Protein AF-A0A7V9U23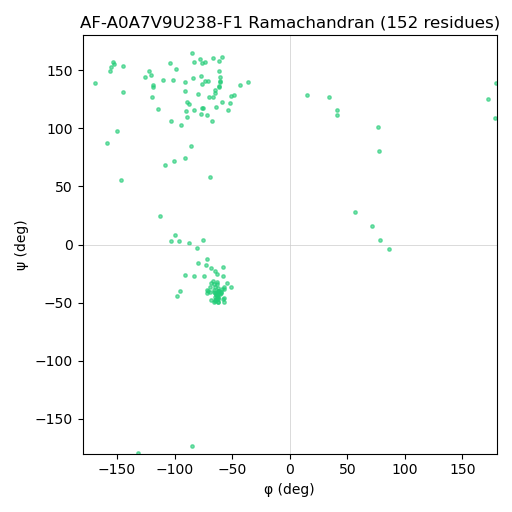8-F1 (afdb_monomer)

Mean predicted aligned error: 14.36 Å

Nearest PDB structures (foldseek):
  7nur-assembly1_A  TM=2.346E-01  e=7.680E+00  Toxoplasma gondii GT1

Sequence (154 aa):
MSAFVNPTLTEPVEVACPCPPHANGNPRHEQDTILIRSRLHYGDLQAISRAGSMFGVWDSESATLKLMELGIVSWTFTDDDGQPVEVQPAMIRLLDPSVAEPIQVALDERFQEAMKRKQLPNGSGGRSAQSSPATIPENRASRRSKKPSTPKSS

Secondary structure (DSSP, 8-state):
------TT-EEEEEEE--SPPPTTS--S-SEEEEEEES---HHHHHHHHHHHEETTEE-HHHHHHHHHHHHEEEE--B-TTSPBPP--HHHHTT--HHHHHHHHHHHHHHHHHHHHHHH--S-S------------------------------

Solvent-accessible surface area (backbone atoms only — not comparable to full-atom values): 9973 Å² total; per-residue (Å²): 130,82,87,74,75,70,84,82,44,65,41,81,43,79,31,70,52,86,68,73,53,43,99,86,69,46,72,76,59,86,60,32,47,31,33,29,45,65,61,65,50,73,68,53,54,50,52,23,54,51,48,14,43,56,94,84,42,81,37,66,65,47,21,50,53,42,42,51,65,73,35,48,78,48,71,56,44,59,49,97,85,68,44,78,50,85,82,49,80,77,50,65,79,67,50,55,64,82,49,43,48,61,54,48,54,60,48,49,53,32,49,52,52,42,53,54,59,71,65,59,66,78,74,94,83,69,93,78,83,78,72,82,78,88,79,88,83,88,83,80,83,86,85,80,85,81,86,88,82,87,84,83,89,131

Foldseek 3Di:
DDPDDDQPDWDKQWAAQPDDDDPVRHRPDGTWIWIWGLADDPVLLVQLVVLLQDPNHGDPVSSLLSLLVRGTDDTQDADPVRHGDDDDSVCLVVDDCRGNVSSSVSSVVNSVVNVVVVVDDPPPPDDDPPPDDDDDDDDDDDDDDDDDDDDDDD

Radius of gyration: 29.65 Å; Cα contacts (8 Å, |Δi|>4): 144; chains: 1; bounding box: 71×34×98 Å

Structure (mmCIF, N/CA/C/O backbone):
data_AF-A0A7V9U238-F1
#
_entry.id   AF-A0A7V9U238-F1
#
loop_
_atom_site.group_PDB
_atom_site.id
_atom_site.type_symbol
_atom_site.label_atom_id
_atom_site.label_alt_id
_atom_site.label_comp_id
_atom_site.label_asym_id
_atom_site.label_entity_id
_atom_site.label_seq_id
_atom_site.pdbx_PDB_ins_code
_atom_site.Cartn_x
_atom_site.Cartn_y
_atom_site.Cartn_z
_atom_site.occupancy
_atom_site.B_iso_or_equiv
_atom_site.auth_seq_id
_atom_site.auth_comp_id
_atom_site.auth_asym_id
_atom_site.auth_atom_id
_atom_site.pdbx_PDB_model_num
ATOM 1 N N . MET A 1 1 ? 28.127 -10.695 -0.066 1.00 42.47 1 MET A N 1
ATOM 2 C CA . MET A 1 1 ? 26.839 -10.316 0.553 1.00 42.47 1 MET A CA 1
ATOM 3 C C . MET A 1 1 ? 25.743 -10.692 -0.422 1.00 42.47 1 MET A C 1
ATOM 5 O O . MET A 1 1 ? 25.810 -10.278 -1.570 1.00 42.47 1 MET A O 1
ATOM 9 N N . SER A 1 2 ? 24.827 -11.562 -0.008 1.00 41.78 2 SER A N 1
ATOM 10 C CA . SER A 1 2 ? 23.705 -12.010 -0.835 1.00 41.78 2 SER A CA 1
ATOM 11 C C . SER A 1 2 ? 22.851 -10.804 -1.249 1.00 41.78 2 SER A C 1
ATOM 13 O O . SER A 1 2 ? 22.375 -10.069 -0.389 1.00 41.78 2 SER A O 1
ATOM 15 N N . ALA A 1 3 ? 22.680 -10.592 -2.557 1.00 54.91 3 ALA A N 1
ATOM 16 C CA . ALA A 1 3 ? 21.810 -9.554 -3.117 1.00 54.91 3 ALA A CA 1
ATOM 17 C C . ALA A 1 3 ? 20.314 -9.920 -3.023 1.00 54.91 3 ALA A C 1
ATOM 19 O O . ALA A 1 3 ? 19.463 -9.187 -3.528 1.00 54.91 3 ALA A O 1
ATOM 20 N N . PHE A 1 4 ? 19.987 -11.057 -2.401 1.00 54.44 4 PHE A N 1
ATOM 21 C CA . PHE A 1 4 ? 18.617 -11.520 -2.248 1.00 54.44 4 PHE A CA 1
ATOM 22 C C . PHE A 1 4 ? 17.931 -10.728 -1.129 1.00 54.44 4 PHE A C 1
ATOM 24 O O . PHE A 1 4 ? 18.296 -10.803 0.044 1.00 54.44 4 PHE A O 1
ATOM 31 N N . VAL A 1 5 ? 16.956 -9.915 -1.530 1.00 59.59 5 VAL A N 1
ATOM 32 C CA . VAL A 1 5 ? 16.017 -9.230 -0.640 1.00 59.59 5 VAL A CA 1
ATOM 33 C C . VAL A 1 5 ? 15.172 -10.289 0.060 1.00 59.59 5 VAL A C 1
ATOM 35 O O . VAL A 1 5 ? 14.684 -11.196 -0.604 1.00 59.59 5 VAL A O 1
ATOM 38 N N . ASN A 1 6 ? 15.009 -10.187 1.383 1.00 66.44 6 ASN A N 1
ATOM 39 C CA . ASN A 1 6 ? 14.041 -11.021 2.083 1.00 66.44 6 ASN A CA 1
ATOM 40 C C . ASN A 1 6 ? 12.625 -10.518 1.733 1.00 66.44 6 ASN A C 1
ATOM 42 O O . ASN A 1 6 ? 12.284 -9.406 2.147 1.00 66.44 6 ASN A O 1
ATOM 46 N N . PRO A 1 7 ? 11.816 -11.292 0.984 1.00 61.97 7 PRO A N 1
ATOM 47 C CA . PRO A 1 7 ? 10.494 -10.860 0.540 1.00 61.97 7 PRO A CA 1
ATOM 48 C C . PRO A 1 7 ? 9.470 -10.807 1.680 1.00 61.97 7 PRO A C 1
ATOM 50 O O . PRO A 1 7 ? 8.388 -10.263 1.487 1.00 61.97 7 PRO A O 1
ATOM 53 N N . THR A 1 8 ? 9.788 -11.377 2.847 1.00 72.38 8 THR A N 1
ATOM 54 C CA . THR A 1 8 ? 8.886 -11.431 4.003 1.00 72.38 8 THR A CA 1
ATOM 55 C C . THR A 1 8 ? 9.134 -10.307 5.003 1.00 72.38 8 THR A C 1
ATOM 57 O O . THR A 1 8 ? 8.525 -10.311 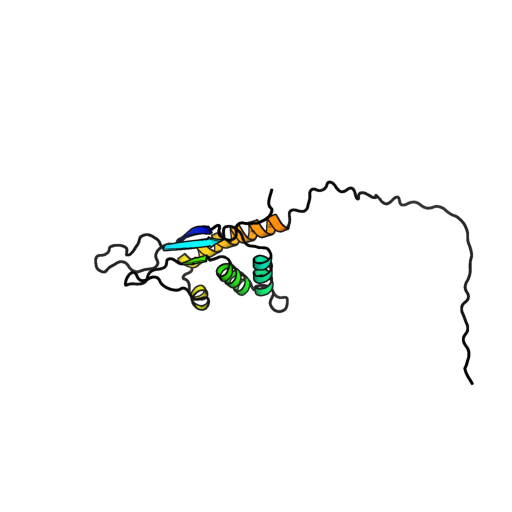6.068 1.00 72.38 8 THR A O 1
ATOM 60 N N . LEU A 1 9 ? 10.066 -9.386 4.725 1.00 83.12 9 LEU A N 1
ATOM 61 C CA . LEU A 1 9 ? 10.320 -8.268 5.626 1.00 83.12 9 LEU A CA 1
ATOM 62 C C . LEU A 1 9 ? 9.197 -7.236 5.482 1.00 83.12 9 LEU A C 1
ATOM 64 O O . LEU A 1 9 ? 9.007 -6.667 4.402 1.00 83.12 9 LEU A O 1
ATOM 68 N N . THR A 1 10 ? 8.473 -7.020 6.575 1.00 89.62 10 THR A N 1
ATOM 69 C CA . THR A 1 10 ? 7.341 -6.100 6.642 1.00 89.62 10 THR A CA 1
ATOM 70 C C . THR A 1 10 ? 7.540 -5.037 7.708 1.00 89.62 10 THR A C 1
ATOM 72 O O . THR A 1 10 ? 8.132 -5.305 8.753 1.00 89.62 10 THR A O 1
ATOM 75 N N . GLU A 1 11 ? 6.980 -3.861 7.462 1.00 89.06 11 GLU A N 1
ATOM 76 C CA . GLU A 1 11 ? 6.929 -2.736 8.390 1.00 89.06 11 GLU A CA 1
ATOM 77 C C . GLU A 1 11 ? 5.467 -2.387 8.695 1.00 89.06 11 GLU A C 1
ATOM 79 O O . GLU A 1 11 ? 4.644 -2.395 7.774 1.00 89.06 11 GLU A O 1
ATOM 84 N N . PRO A 1 12 ? 5.125 -2.110 9.964 1.00 91.25 12 PRO A N 1
ATOM 85 C CA . PRO A 1 12 ? 3.804 -1.620 10.317 1.00 91.25 12 PRO A CA 1
ATOM 86 C C . PRO A 1 12 ? 3.660 -0.140 9.944 1.00 91.25 12 PRO A C 1
ATOM 88 O O . PRO A 1 12 ? 4.562 0.663 10.178 1.00 91.25 12 PRO A O 1
ATOM 91 N N . VAL A 1 13 ? 2.503 0.211 9.396 1.00 90.19 13 VAL A N 1
ATOM 92 C CA . VAL A 1 13 ? 2.018 1.580 9.225 1.00 90.19 13 VAL A CA 1
ATOM 93 C C . VAL A 1 13 ? 0.791 1.725 10.110 1.00 90.19 13 VAL A C 1
ATOM 95 O O . VAL A 1 13 ? -0.202 1.022 9.914 1.00 90.19 13 VAL A O 1
ATOM 98 N N . GLU A 1 14 ? 0.885 2.604 11.099 1.00 88.38 14 GLU A N 1
ATOM 99 C CA . GLU A 1 14 ? -0.226 2.950 11.983 1.00 88.38 14 GLU A CA 1
ATOM 100 C C . GLU A 1 14 ? -1.143 3.945 11.268 1.00 88.38 14 GLU A C 1
ATOM 102 O O . GLU A 1 14 ? -0.687 4.952 10.719 1.00 88.38 14 GLU A O 1
ATOM 107 N N . VAL A 1 15 ? -2.440 3.652 11.259 1.00 87.31 15 VAL A N 1
ATOM 108 C CA . VAL A 1 15 ? -3.475 4.530 10.709 1.00 87.31 15 VAL A CA 1
ATOM 109 C C . VAL A 1 15 ? -4.537 4.785 11.768 1.00 87.31 15 VAL A C 1
ATOM 111 O O . VAL A 1 15 ? -4.851 3.922 12.593 1.00 87.31 15 VAL A O 1
ATOM 114 N N . ALA A 1 16 ? -5.076 6.003 11.767 1.00 79.75 16 ALA A N 1
ATOM 115 C CA . ALA A 1 16 ? -6.136 6.371 12.692 1.00 79.75 16 ALA A CA 1
ATOM 116 C C . ALA A 1 16 ? -7.367 5.488 12.450 1.00 79.75 16 ALA A C 1
ATOM 118 O O . ALA A 1 16 ? -7.760 5.277 11.304 1.00 79.75 16 ALA A O 1
ATOM 119 N N . CYS A 1 17 ? -7.972 5.001 13.533 1.00 75.50 17 CYS A N 1
ATOM 120 C CA . CYS A 1 17 ? -9.217 4.247 13.471 1.00 75.50 17 CYS A CA 1
ATOM 121 C C . CYS A 1 17 ? -10.343 5.159 12.935 1.00 75.50 17 CYS A C 1
ATOM 123 O O . CYS A 1 17 ? -10.664 6.162 13.581 1.00 75.50 17 CYS A O 1
ATOM 125 N N . PRO A 1 18 ? -10.961 4.843 11.780 1.00 70.31 18 PRO A N 1
ATOM 126 C CA . PRO A 1 18 ? -12.066 5.634 11.241 1.00 70.31 18 PRO A CA 1
ATOM 127 C C . PRO A 1 18 ? -13.412 5.304 11.911 1.00 70.31 18 PRO A C 1
ATOM 129 O O . PRO A 1 18 ? -14.434 5.901 11.570 1.00 70.31 18 PRO A O 1
ATOM 132 N N . CYS A 1 19 ? -13.455 4.331 12.828 1.00 73.88 19 CYS A N 1
ATOM 133 C CA . CYS A 1 19 ? -14.704 3.854 13.404 1.00 73.88 19 CYS A CA 1
ATOM 134 C C . CYS A 1 19 ? -15.324 4.888 14.359 1.00 73.88 19 CYS A C 1
ATOM 136 O O . CYS A 1 19 ? -14.617 5.501 15.165 1.00 73.88 19 CYS A O 1
ATOM 138 N N . PRO A 1 20 ? -16.660 5.049 14.344 1.00 73.31 20 PRO A N 1
ATOM 139 C CA . PRO A 1 20 ? -17.334 5.867 15.338 1.00 73.31 20 PRO A CA 1
ATOM 140 C C . PRO A 1 20 ? -17.110 5.289 16.749 1.00 73.31 20 PRO A C 1
ATOM 142 O O . PRO A 1 20 ? -16.990 4.068 16.909 1.00 73.31 20 PRO A O 1
ATOM 145 N N . PRO A 1 21 ? -17.071 6.142 17.788 1.00 79.75 21 PRO A N 1
ATOM 146 C CA . PRO A 1 21 ? -16.948 5.677 19.163 1.00 79.75 21 PRO A CA 1
ATOM 147 C C . PRO A 1 21 ? -18.148 4.805 19.551 1.00 79.75 21 PRO A C 1
ATOM 149 O O . PRO A 1 21 ? -19.241 4.908 18.986 1.00 79.75 21 PRO A O 1
ATOM 152 N N . HIS A 1 22 ? -17.961 3.960 20.561 1.00 79.00 22 HIS A N 1
ATOM 153 C CA . HIS A 1 22 ? -19.052 3.196 21.155 1.00 79.00 22 HIS A CA 1
ATOM 154 C C . HIS A 1 22 ? -20.153 4.125 21.699 1.00 79.00 22 HIS A C 1
ATOM 156 O O . HIS A 1 22 ? -19.916 5.290 22.015 1.00 79.00 22 HIS A O 1
ATOM 162 N N . ALA A 1 23 ? -21.360 3.587 21.909 1.00 82.56 23 ALA A N 1
ATOM 163 C CA . ALA A 1 23 ? -22.489 4.342 22.471 1.00 82.56 23 ALA A CA 1
ATOM 164 C C . ALA A 1 23 ? -22.203 4.960 23.860 1.00 82.56 23 ALA A C 1
ATOM 166 O O . ALA A 1 23 ? -22.893 5.884 24.281 1.00 82.56 23 ALA A O 1
ATOM 167 N N . ASN A 1 24 ? -21.185 4.459 24.569 1.00 83.44 24 ASN A N 1
ATOM 168 C CA . ASN A 1 24 ? -20.705 4.986 25.849 1.00 83.44 24 ASN A CA 1
ATOM 169 C C . ASN A 1 24 ? -19.640 6.098 25.711 1.00 83.44 24 ASN A C 1
ATOM 171 O O . ASN A 1 24 ? -19.152 6.583 26.727 1.00 83.44 24 ASN A O 1
ATOM 175 N N . GLY A 1 25 ? -19.275 6.493 24.487 1.00 79.75 25 GLY A N 1
ATOM 176 C CA . GLY A 1 25 ? -18.288 7.533 24.191 1.00 79.75 25 GLY A CA 1
ATOM 177 C C . GLY A 1 25 ? -16.830 7.063 24.149 1.00 79.75 25 GLY A C 1
ATOM 178 O O . GLY A 1 25 ? -15.964 7.863 23.804 1.00 79.75 25 GLY A O 1
ATOM 179 N N . ASN A 1 26 ? -16.537 5.795 24.459 1.00 78.69 26 ASN A N 1
ATOM 180 C CA . ASN A 1 26 ? -15.173 5.269 24.383 1.00 78.69 26 ASN A CA 1
ATOM 181 C C . ASN A 1 26 ? -14.768 4.979 22.925 1.00 78.69 26 ASN A C 1
ATOM 183 O O . ASN A 1 26 ? -15.613 4.525 22.143 1.00 78.69 26 ASN A O 1
ATOM 187 N N . PRO A 1 27 ? -13.489 5.189 22.552 1.00 71.69 27 PRO A N 1
ATOM 188 C CA . PRO A 1 27 ? -12.984 4.759 21.252 1.00 71.69 27 PRO A CA 1
ATOM 189 C C . PRO A 1 27 ? -13.110 3.236 21.120 1.00 71.69 27 PRO A C 1
ATOM 191 O O . PRO A 1 27 ? -12.954 2.516 22.109 1.00 71.69 27 PRO A O 1
ATOM 194 N N . ARG A 1 28 ? -13.411 2.752 19.909 1.00 74.81 28 ARG A N 1
ATOM 195 C CA . ARG A 1 28 ? -13.51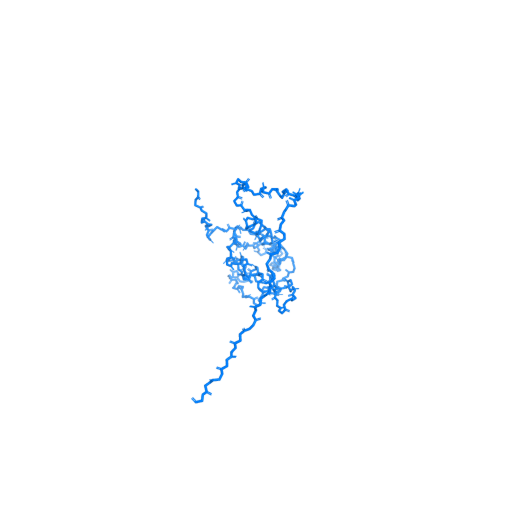0 1.310 19.628 1.00 74.81 28 ARG A CA 1
ATOM 196 C C . ARG A 1 28 ? -12.171 0.605 19.768 1.00 74.81 28 ARG A C 1
ATOM 198 O O . ARG A 1 28 ? -12.048 -0.385 20.481 1.00 74.81 28 ARG A O 1
ATOM 205 N N . HIS A 1 29 ? -11.167 1.183 19.133 1.00 75.56 29 HIS A N 1
ATOM 206 C CA . HIS A 1 29 ? -9.767 0.815 19.236 1.00 75.56 29 HIS A CA 1
ATOM 207 C C . HIS A 1 29 ? -8.931 2.055 18.947 1.00 75.56 29 HIS A C 1
ATOM 209 O O . HIS A 1 29 ? -9.407 3.005 18.325 1.00 75.56 29 HIS A O 1
ATOM 215 N N . GLU A 1 30 ? -7.703 2.082 19.458 1.00 71.62 30 GLU A N 1
ATOM 216 C CA . GLU A 1 30 ? -6.863 3.276 19.347 1.00 71.62 30 GLU A CA 1
ATOM 217 C C . GLU A 1 30 ? -6.370 3.490 17.911 1.00 71.62 30 GLU A C 1
ATOM 219 O O . GLU A 1 30 ? -6.345 4.626 17.440 1.00 71.62 30 GLU A O 1
ATOM 224 N N . GLN A 1 31 ? -5.971 2.416 17.219 1.00 77.88 31 GLN A N 1
ATOM 225 C CA . GLN A 1 31 ? -5.304 2.478 15.916 1.00 77.88 31 GLN A CA 1
ATOM 226 C C . GLN A 1 31 ? -5.492 1.176 15.135 1.00 77.88 31 GLN A C 1
ATOM 228 O O . GLN A 1 31 ? -5.548 0.099 15.733 1.00 77.88 31 GLN A O 1
ATOM 233 N N . ASP A 1 32 ? -5.516 1.271 13.808 1.00 83.62 32 ASP A N 1
ATOM 234 C CA . ASP A 1 32 ? -5.375 0.119 12.919 1.00 83.62 32 ASP A CA 1
ATOM 235 C C . ASP A 1 32 ? -3.932 0.029 12.409 1.00 83.62 32 ASP A C 1
ATOM 237 O O . ASP A 1 32 ? -3.228 1.033 12.284 1.00 83.62 32 ASP A O 1
ATOM 241 N N . THR A 1 33 ? -3.463 -1.184 12.117 1.00 86.69 33 THR A N 1
ATOM 242 C CA . THR A 1 33 ? -2.106 -1.423 11.617 1.00 86.69 33 THR A CA 1
ATOM 243 C C . THR A 1 33 ? -2.147 -2.069 10.238 1.00 86.69 33 THR A C 1
ATOM 245 O O . THR A 1 33 ? -2.888 -3.012 9.967 1.00 86.69 33 THR A O 1
ATOM 248 N N . ILE A 1 34 ? -1.306 -1.583 9.334 1.00 89.81 34 ILE A N 1
ATOM 249 C CA . ILE A 1 34 ? -1.166 -2.148 7.992 1.00 89.81 34 ILE A CA 1
ATOM 250 C C . ILE A 1 34 ? 0.269 -2.608 7.830 1.00 89.81 34 ILE A C 1
ATOM 252 O O . ILE A 1 34 ? 1.200 -1.841 8.056 1.00 89.81 34 ILE A O 1
ATOM 256 N N . LEU A 1 35 ? 0.464 -3.866 7.441 1.00 90.62 35 LEU A N 1
ATOM 257 C CA . LEU A 1 35 ? 1.802 -4.379 7.174 1.00 90.62 35 LEU A CA 1
ATOM 258 C C . LEU A 1 35 ? 2.139 -4.140 5.709 1.00 90.62 35 LEU A C 1
ATOM 260 O O . LEU A 1 35 ? 1.525 -4.731 4.817 1.00 90.62 35 LEU A O 1
ATOM 264 N N . ILE A 1 36 ? 3.142 -3.304 5.463 1.00 92.19 36 ILE A N 1
ATOM 265 C CA . ILE A 1 36 ? 3.682 -3.056 4.127 1.00 92.19 36 ILE A CA 1
ATOM 266 C C . ILE A 1 36 ? 5.014 -3.774 3.945 1.00 92.19 36 ILE A C 1
ATOM 268 O O . ILE A 1 36 ? 5.728 -4.059 4.903 1.00 92.19 36 ILE A O 1
ATOM 272 N N . ARG A 1 37 ? 5.389 -4.060 2.701 1.00 89.25 37 ARG A N 1
ATOM 273 C CA . ARG A 1 37 ? 6.703 -4.609 2.366 1.00 89.25 37 ARG A CA 1
ATOM 274 C C . ARG A 1 37 ? 7.779 -3.553 2.584 1.00 89.25 37 ARG A C 1
ATOM 276 O O . ARG A 1 37 ? 7.764 -2.504 1.945 1.00 89.25 37 ARG A O 1
ATOM 283 N N . SER A 1 38 ? 8.806 -3.894 3.356 1.00 86.00 38 SER A N 1
ATOM 284 C CA . SER A 1 38 ? 9.991 -3.041 3.526 1.00 86.00 38 SER A CA 1
ATOM 285 C C . SER A 1 38 ? 10.787 -2.861 2.230 1.00 86.00 38 SER A C 1
ATOM 287 O O . SER A 1 38 ? 11.588 -1.935 2.094 1.00 86.00 38 SER A O 1
ATOM 289 N N . ARG A 1 39 ? 10.650 -3.788 1.272 1.00 84.38 39 ARG A N 1
ATOM 290 C CA . ARG A 1 39 ? 11.363 -3.748 -0.009 1.00 84.38 39 ARG A CA 1
ATOM 291 C C . ARG A 1 39 ? 10.498 -4.283 -1.145 1.00 84.38 39 ARG A C 1
ATOM 293 O O . ARG A 1 39 ? 9.970 -5.386 -1.061 1.00 84.38 39 ARG A O 1
ATOM 300 N N . LEU A 1 40 ? 10.443 -3.523 -2.237 1.00 84.62 40 LEU A N 1
ATOM 301 C CA . LEU A 1 40 ? 9.836 -3.943 -3.499 1.00 84.62 40 LEU A CA 1
ATOM 302 C C . LEU A 1 40 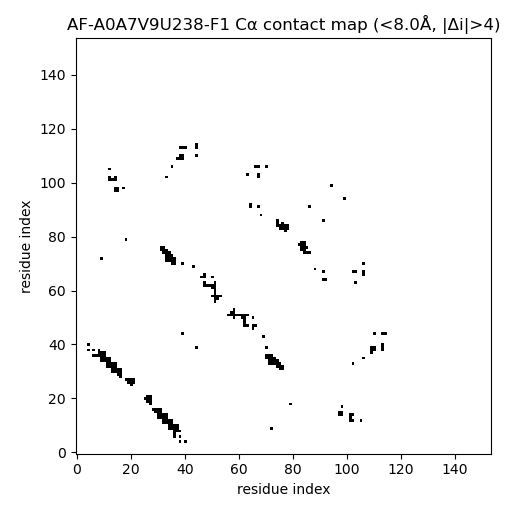? 10.878 -4.609 -4.400 1.00 84.62 40 LEU A C 1
ATOM 304 O O . LEU A 1 40 ? 12.023 -4.154 -4.496 1.00 84.62 40 LEU A O 1
ATOM 308 N N . HIS A 1 41 ? 10.481 -5.677 -5.085 1.00 84.69 41 HIS A N 1
ATOM 309 C CA . HIS A 1 41 ? 11.346 -6.361 -6.037 1.00 84.69 41 HIS A CA 1
ATOM 310 C C . HIS A 1 41 ? 11.300 -5.696 -7.406 1.00 84.69 41 HIS A C 1
ATOM 312 O O . HIS A 1 41 ? 10.389 -4.948 -7.751 1.00 84.69 41 HIS A O 1
ATOM 318 N N . TYR A 1 42 ? 12.268 -6.045 -8.249 1.00 84.06 42 TYR A N 1
ATOM 319 C CA . TYR A 1 42 ? 12.320 -5.548 -9.618 1.00 84.06 42 TYR A CA 1
ATOM 320 C C . TYR A 1 42 ? 11.045 -5.862 -10.427 1.00 84.06 42 TYR A C 1
ATOM 322 O O . TYR A 1 42 ? 10.595 -5.018 -11.201 1.00 84.06 42 TYR A O 1
ATOM 330 N N . GLY A 1 43 ? 10.452 -7.047 -10.228 1.00 85.62 43 GLY A N 1
ATOM 331 C CA . GLY A 1 43 ? 9.177 -7.421 -10.850 1.00 85.62 43 GLY A CA 1
ATOM 332 C C . GLY A 1 43 ? 8.021 -6.518 -10.413 1.00 85.62 43 GLY A C 1
ATOM 333 O O . GLY A 1 43 ? 7.248 -6.076 -11.260 1.00 85.62 43 GLY A O 1
ATOM 334 N N . ASP A 1 44 ? 7.971 -6.164 -9.125 1.00 88.75 44 ASP A N 1
ATOM 335 C CA . ASP A 1 44 ? 6.962 -5.258 -8.566 1.00 88.75 44 ASP A CA 1
ATOM 336 C C . ASP A 1 44 ? 7.104 -3.856 -9.180 1.00 88.75 44 ASP A C 1
ATOM 338 O O . ASP A 1 44 ? 6.138 -3.290 -9.685 1.00 88.75 44 ASP A O 1
ATOM 342 N N . LEU A 1 45 ? 8.335 -3.330 -9.253 1.00 87.69 45 LEU A N 1
ATOM 343 C CA . LEU A 1 45 ? 8.616 -2.028 -9.872 1.00 87.69 45 LEU A CA 1
ATOM 344 C C . LEU A 1 45 ? 8.204 -1.978 -11.349 1.00 87.69 45 LEU A C 1
ATOM 346 O O . LEU A 1 45 ? 7.672 -0.969 -11.814 1.00 87.69 45 LEU A O 1
ATOM 350 N N . GLN A 1 46 ? 8.453 -3.055 -12.104 1.00 88.75 46 GLN A N 1
ATOM 351 C CA . GLN A 1 46 ? 8.004 -3.139 -13.493 1.00 88.75 46 GLN A CA 1
ATOM 352 C C . GLN A 1 46 ? 6.479 -3.185 -13.597 1.00 88.75 46 GLN A C 1
ATOM 354 O O . GLN A 1 46 ? 5.925 -2.535 -14.481 1.00 88.75 46 GLN A O 1
ATOM 359 N N . ALA A 1 47 ? 5.805 -3.931 -12.721 1.00 89.94 47 ALA A N 1
ATOM 360 C CA . ALA A 1 47 ? 4.350 -4.013 -12.709 1.00 89.94 47 ALA A CA 1
ATOM 361 C C . ALA A 1 47 ? 3.713 -2.648 -12.404 1.00 89.94 47 ALA A C 1
ATOM 363 O O . ALA A 1 47 ? 2.815 -2.230 -13.131 1.00 89.94 47 ALA A O 1
ATOM 364 N N . ILE A 1 48 ? 4.239 -1.921 -11.413 1.00 90.44 48 ILE A N 1
ATOM 365 C CA . ILE A 1 48 ? 3.791 -0.567 -11.050 1.00 90.44 48 ILE A CA 1
ATOM 366 C C . ILE A 1 48 ? 4.013 0.405 -12.214 1.00 90.44 48 ILE A C 1
ATOM 368 O O . ILE A 1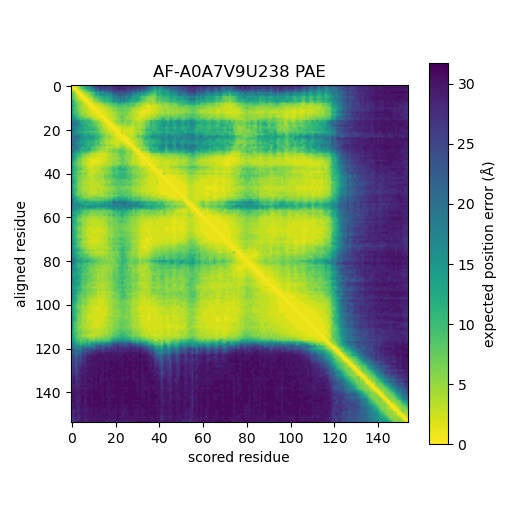 48 ? 3.091 1.095 -12.639 1.00 90.44 48 ILE A O 1
ATOM 372 N N . SER A 1 49 ? 5.215 0.417 -12.798 1.00 88.56 49 SER A N 1
ATOM 373 C CA . SER A 1 49 ? 5.526 1.303 -13.926 1.00 88.56 49 SER A CA 1
ATOM 374 C C . SER A 1 49 ? 4.687 1.003 -15.170 1.00 88.56 49 SER A C 1
ATOM 376 O O . SER A 1 49 ? 4.373 1.927 -15.916 1.00 88.56 49 SER A O 1
ATOM 378 N N . ARG A 1 50 ? 4.343 -0.268 -15.420 1.00 89.81 50 ARG A N 1
ATOM 379 C CA . ARG A 1 50 ? 3.450 -0.650 -16.523 1.00 89.81 50 ARG A CA 1
ATOM 380 C C . ARG A 1 50 ? 2.010 -0.235 -16.251 1.00 89.81 50 ARG A C 1
ATOM 382 O O . ARG A 1 50 ? 1.364 0.241 -17.173 1.00 89.81 50 ARG A O 1
ATOM 389 N N . ALA A 1 51 ? 1.532 -0.385 -15.016 1.00 89.12 51 ALA A N 1
ATOM 390 C CA . ALA A 1 51 ? 0.202 0.074 -14.626 1.00 89.12 51 ALA A CA 1
ATOM 391 C C . ALA A 1 51 ? 0.062 1.594 -14.790 1.00 89.12 51 ALA A C 1
ATOM 393 O O . ALA A 1 51 ? -0.947 2.055 -15.308 1.00 89.12 51 ALA A O 1
ATOM 394 N N . GLY A 1 52 ? 1.105 2.353 -14.440 1.00 88.75 52 GLY A N 1
ATOM 395 C CA . GLY A 1 52 ? 1.140 3.798 -14.652 1.00 88.75 52 GLY A CA 1
ATOM 396 C C . GLY A 1 52 ? 1.313 4.234 -16.106 1.00 88.75 52 GLY A C 1
ATOM 397 O O . GLY A 1 52 ? 1.029 5.375 -16.417 1.00 88.75 52 GLY A O 1
ATOM 398 N N . SER A 1 53 ? 1.771 3.377 -17.023 1.00 89.44 53 SER A N 1
ATOM 399 C CA . SER A 1 53 ? 2.030 3.753 -18.422 1.00 89.44 53 SER A CA 1
ATOM 400 C C . SER A 1 53 ? 0.990 3.144 -19.361 1.00 89.44 53 SER A C 1
ATOM 402 O O . SER A 1 53 ? 1.289 2.260 -20.168 1.00 89.44 53 SER A O 1
ATOM 404 N N . MET A 1 54 ? -0.255 3.612 -19.263 1.00 77.88 54 MET A N 1
ATOM 405 C CA . MET A 1 54 ? -1.323 3.162 -20.153 1.00 77.88 54 MET A CA 1
ATOM 406 C C . MET A 1 54 ? -1.329 4.019 -21.428 1.00 77.88 54 MET A C 1
ATOM 408 O O . MET A 1 54 ? -1.440 5.240 -21.381 1.00 77.88 54 MET A O 1
ATOM 412 N N . PHE A 1 55 ? -1.156 3.380 -22.589 1.00 75.00 55 PHE A N 1
ATOM 413 C CA . PHE A 1 55 ? -1.127 4.043 -23.906 1.00 75.00 55 PHE A CA 1
ATOM 414 C C . PHE A 1 55 ? -0.069 5.154 -24.061 1.00 75.00 55 PHE A C 1
ATOM 416 O O . PHE A 1 55 ? -0.241 6.079 -24.851 1.00 75.00 55 PHE A O 1
ATOM 423 N N . GLY A 1 56 ? 1.045 5.064 -23.328 1.00 74.75 56 GLY A N 1
ATOM 424 C CA . GLY A 1 56 ? 2.123 6.059 -23.386 1.00 74.75 56 GLY A CA 1
ATOM 425 C C . GLY A 1 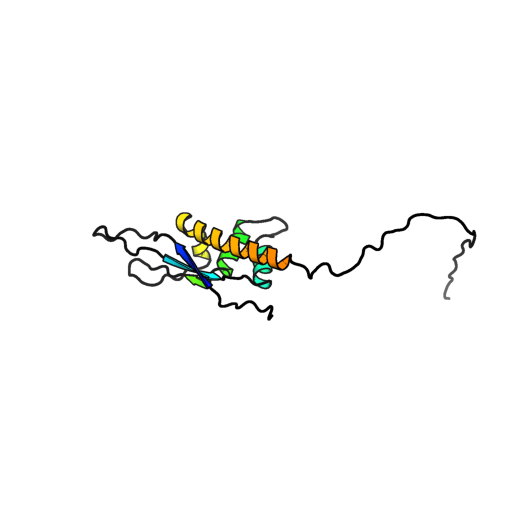56 ? 1.846 7.345 -22.601 1.00 74.75 56 GLY A C 1
ATOM 426 O O . GLY A 1 56 ? 2.687 8.241 -22.612 1.00 74.75 56 GLY A O 1
ATOM 427 N N . VAL A 1 57 ? 0.717 7.426 -21.890 1.00 82.94 57 VAL A N 1
ATOM 428 C CA . VAL A 1 57 ? 0.409 8.492 -20.930 1.00 82.94 57 VAL A CA 1
ATOM 429 C C . VAL A 1 57 ? 0.657 7.966 -19.517 1.00 82.94 57 VAL A C 1
ATOM 431 O O . VAL A 1 57 ? 0.407 6.792 -19.239 1.00 82.94 57 VAL A O 1
ATOM 434 N N . TRP A 1 58 ? 1.195 8.819 -18.641 1.00 84.19 58 TRP A N 1
ATOM 435 C CA . TRP A 1 58 ? 1.373 8.471 -17.234 1.0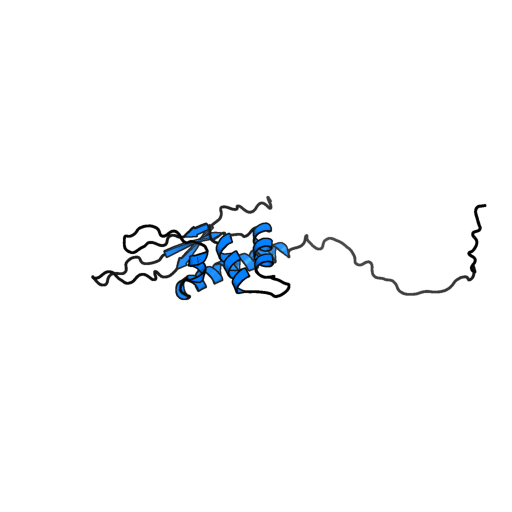0 84.19 58 TRP A CA 1
ATOM 436 C C . TRP A 1 58 ? 0.074 8.702 -16.456 1.00 84.19 58 TRP A C 1
ATOM 438 O O . TRP A 1 58 ? -0.371 9.840 -16.328 1.00 84.19 58 TRP A O 1
ATOM 448 N N . ASP A 1 59 ? -0.503 7.625 -15.935 1.00 89.12 59 ASP A N 1
ATOM 449 C CA . ASP A 1 59 ? -1.642 7.618 -15.026 1.00 89.12 59 ASP A CA 1
ATOM 450 C C . ASP A 1 59 ? -1.156 7.351 -13.595 1.00 89.12 59 ASP A C 1
ATOM 452 O O . ASP A 1 59 ? -0.771 6.233 -13.232 1.00 89.12 59 ASP A O 1
ATOM 456 N N . SER A 1 60 ? -1.163 8.402 -12.775 1.00 87.44 60 SER A N 1
ATOM 457 C CA . SER A 1 60 ? -0.765 8.318 -11.372 1.00 87.44 60 SER A CA 1
ATOM 458 C C . SER A 1 60 ? -1.708 7.449 -10.548 1.00 87.44 60 SER A C 1
ATOM 460 O O . SER A 1 60 ? -1.238 6.764 -9.648 1.00 87.44 60 SER A O 1
ATOM 462 N N . GLU A 1 61 ? -3.006 7.429 -10.854 1.00 88.31 61 GLU A N 1
ATOM 463 C CA . GLU A 1 61 ? -3.982 6.663 -10.076 1.00 88.31 61 GLU A CA 1
ATOM 464 C C . GLU A 1 61 ? -3.743 5.160 -10.254 1.00 88.31 61 GLU A C 1
ATOM 466 O O . GLU A 1 61 ? -3.609 4.421 -9.277 1.00 88.31 61 GLU A O 1
ATOM 471 N N . SER A 1 62 ? -3.586 4.707 -11.500 1.00 89.19 62 SER A N 1
ATOM 472 C CA . SER A 1 62 ? -3.278 3.303 -11.793 1.00 89.19 62 SER A CA 1
ATOM 473 C C . SER A 1 62 ? -1.930 2.861 -11.211 1.00 89.19 62 SER A C 1
ATOM 475 O O . SER A 1 62 ? -1.812 1.731 -10.724 1.00 89.19 62 SER A O 1
ATOM 477 N N . ALA A 1 63 ? -0.918 3.736 -11.220 1.00 88.75 63 ALA A N 1
ATOM 478 C CA . ALA A 1 63 ? 0.372 3.460 -10.587 1.00 88.75 63 ALA A CA 1
ATOM 479 C C . ALA A 1 63 ? 0.241 3.311 -9.062 1.00 88.75 63 ALA A C 1
ATOM 481 O O . ALA A 1 63 ? 0.728 2.324 -8.508 1.00 88.75 63 ALA A O 1
ATOM 482 N N . THR A 1 64 ? -0.448 4.247 -8.400 1.00 89.75 64 THR A N 1
ATOM 483 C CA . THR A 1 64 ? -0.671 4.232 -6.947 1.00 89.75 64 THR A CA 1
ATOM 484 C C . THR A 1 64 ? -1.472 3.009 -6.519 1.00 89.75 64 THR A C 1
ATOM 486 O O . THR A 1 64 ? -1.073 2.308 -5.592 1.00 89.75 64 THR A O 1
ATOM 489 N N . LEU A 1 65 ? -2.547 2.670 -7.233 1.00 90.38 65 LEU A N 1
ATOM 490 C CA . LEU A 1 65 ? -3.332 1.472 -6.932 1.00 90.38 65 LEU A CA 1
ATOM 491 C C . LEU A 1 65 ? -2.494 0.202 -7.044 1.00 90.38 65 LEU A C 1
ATOM 493 O O . LEU A 1 65 ? -2.566 -0.664 -6.171 1.00 90.38 65 LEU A O 1
ATOM 497 N N . LYS A 1 66 ? -1.658 0.098 -8.084 1.00 92.38 66 LYS A N 1
ATOM 498 C CA . LYS A 1 66 ? -0.784 -1.067 -8.240 1.00 92.38 66 LYS A CA 1
ATOM 499 C C . LYS A 1 66 ? 0.305 -1.123 -7.171 1.00 92.38 66 LYS A C 1
ATOM 501 O O . LYS A 1 66 ? 0.688 -2.214 -6.752 1.00 92.38 66 LYS A O 1
ATOM 506 N N . LEU A 1 67 ? 0.791 0.035 -6.726 1.00 92.19 67 LEU A N 1
ATOM 507 C CA . LEU A 1 67 ? 1.732 0.142 -5.618 1.00 92.19 67 LEU A CA 1
ATOM 508 C C . LEU A 1 67 ? 1.097 -0.331 -4.304 1.00 92.19 67 LEU A C 1
ATOM 510 O O . LEU A 1 67 ? 1.717 -1.126 -3.606 1.00 92.19 67 LEU A O 1
ATOM 514 N N . MET A 1 68 ? -0.136 0.077 -3.998 1.00 91.62 68 MET A N 1
ATOM 515 C CA . MET A 1 68 ? -0.863 -0.390 -2.809 1.00 91.62 68 MET A CA 1
ATOM 516 C C . MET A 1 68 ? -1.148 -1.895 -2.869 1.00 91.62 68 MET A C 1
ATOM 518 O O . MET A 1 68 ? -0.890 -2.603 -1.901 1.00 91.62 68 MET A O 1
ATOM 522 N N . GLU A 1 69 ? -1.584 -2.410 -4.021 1.00 90.69 69 GLU A N 1
ATOM 523 C CA . GLU A 1 69 ? -1.866 -3.839 -4.218 1.00 90.69 69 GLU A CA 1
ATOM 524 C C . GLU A 1 69 ? -0.633 -4.729 -3.975 1.00 90.69 69 GLU A C 1
ATOM 526 O O . GLU A 1 69 ? -0.740 -5.795 -3.377 1.00 90.69 69 GLU A O 1
ATOM 531 N N . LEU A 1 70 ? 0.546 -4.313 -4.451 1.00 90.19 70 LEU A N 1
ATOM 532 C CA . LEU A 1 70 ? 1.775 -5.110 -4.342 1.00 90.19 70 LEU A CA 1
ATOM 533 C C . LEU A 1 70 ? 2.588 -4.813 -3.081 1.00 90.19 70 LEU A C 1
ATOM 535 O O . LEU A 1 70 ? 3.387 -5.646 -2.645 1.00 90.19 70 LEU A O 1
ATOM 539 N N . GLY A 1 71 ? 2.441 -3.605 -2.546 1.00 89.06 71 GLY A N 1
ATOM 540 C CA . GLY A 1 71 ? 3.180 -3.114 -1.396 1.00 89.06 71 GLY A CA 1
ATOM 541 C C . GLY A 1 71 ? 2.580 -3.547 -0.066 1.00 89.06 71 GLY A C 1
ATOM 542 O O . GLY A 1 71 ? 3.327 -3.693 0.896 1.00 89.06 71 GLY A O 1
ATOM 543 N N . ILE A 1 72 ? 1.273 -3.795 -0.003 1.00 90.75 72 ILE A N 1
ATOM 544 C CA . ILE A 1 72 ? 0.587 -4.190 1.229 1.00 90.75 72 ILE A CA 1
ATOM 545 C C . ILE A 1 72 ? 0.569 -5.715 1.345 1.00 90.75 72 ILE A C 1
ATOM 547 O O . ILE A 1 72 ? 0.260 -6.428 0.393 1.00 90.75 72 ILE A O 1
ATOM 551 N N . VAL A 1 73 ? 0.940 -6.225 2.518 1.00 89.19 73 VAL A N 1
ATOM 552 C CA . VAL A 1 73 ? 0.970 -7.662 2.824 1.00 89.19 73 VAL A CA 1
ATOM 553 C C . VAL A 1 73 ? -0.285 -8.087 3.567 1.00 89.19 73 VAL A C 1
ATOM 555 O O . VAL A 1 73 ? -0.862 -9.123 3.246 1.00 89.19 73 VAL A O 1
ATOM 558 N N . SER A 1 74 ? -0.712 -7.298 4.551 1.00 87.44 74 SER A N 1
ATOM 559 C CA . SER A 1 74 ? -1.923 -7.579 5.316 1.00 87.44 74 SER A CA 1
ATOM 560 C C . SER A 1 74 ? -2.523 -6.314 5.913 1.00 87.44 74 SER A C 1
ATOM 562 O O . SER A 1 74 ? -1.811 -5.365 6.246 1.00 87.44 74 SER A O 1
ATOM 564 N N . TRP A 1 75 ? -3.833 -6.366 6.111 1.00 88.69 75 TRP A N 1
ATOM 565 C CA . TRP A 1 75 ? -4.640 -5.345 6.765 1.00 88.69 75 TRP A CA 1
ATOM 566 C C . TRP A 1 75 ? -5.112 -5.888 8.112 1.00 88.69 75 TRP A C 1
ATOM 568 O O . TRP A 1 75 ? -5.445 -7.070 8.195 1.00 88.69 75 TRP A O 1
ATOM 578 N N . THR A 1 76 ? -5.155 -5.055 9.152 1.00 86.88 76 THR A N 1
ATOM 579 C CA . THR A 1 76 ? -5.729 -5.442 10.453 1.00 86.88 76 THR A CA 1
ATOM 580 C C . THR A 1 76 ? -7.006 -4.676 10.783 1.00 86.88 76 THR A C 1
ATOM 582 O O . THR A 1 76 ? -7.326 -4.528 11.959 1.00 86.88 76 THR A O 1
ATOM 585 N N . PHE A 1 77 ? -7.721 -4.174 9.771 1.00 86.25 77 PHE A N 1
ATOM 586 C CA . PHE A 1 77 ? -8.990 -3.490 9.996 1.00 86.25 77 PHE A CA 1
ATOM 587 C C . PHE A 1 77 ? -9.991 -4.422 10.658 1.00 86.25 77 PHE A C 1
ATOM 589 O O . PHE A 1 77 ? -10.095 -5.596 10.295 1.00 86.25 77 PHE A O 1
ATOM 596 N N . THR A 1 78 ? -10.743 -3.873 11.601 1.00 82.38 78 THR A N 1
ATOM 597 C CA . THR A 1 78 ? -11.828 -4.575 12.278 1.00 82.38 78 THR A CA 1
ATOM 598 C C . THR A 1 78 ? -13.147 -3.847 12.067 1.00 82.38 78 THR A C 1
ATOM 600 O O . THR A 1 78 ? -13.177 -2.624 11.923 1.00 82.38 78 THR A O 1
ATOM 603 N N . ASP A 1 79 ? -14.231 -4.610 11.973 1.00 80.00 79 ASP A N 1
ATOM 604 C CA . ASP A 1 79 ? -15.579 -4.072 11.860 1.00 80.00 79 ASP A CA 1
ATOM 605 C C . ASP A 1 79 ? -16.181 -3.736 13.231 1.00 80.00 79 ASP A C 1
ATOM 607 O O . ASP A 1 79 ? -15.543 -3.793 14.285 1.00 80.00 79 ASP A O 1
ATOM 611 N N . ASP A 1 80 ? -17.458 -3.377 13.197 1.00 72.69 80 ASP A N 1
ATOM 612 C CA . ASP A 1 80 ? -18.264 -3.024 14.353 1.00 72.69 80 ASP A CA 1
ATOM 613 C C . ASP A 1 80 ? -18.366 -4.114 15.425 1.00 72.69 80 ASP A C 1
ATOM 615 O O . ASP A 1 80 ? -18.536 -3.791 16.606 1.00 72.69 80 ASP A O 1
ATOM 619 N N . ASP A 1 81 ? -18.225 -5.371 15.016 1.00 75.69 81 ASP A N 1
ATOM 620 C CA . ASP A 1 81 ? -18.310 -6.567 15.847 1.00 75.69 81 ASP A CA 1
ATOM 621 C C . ASP A 1 81 ? -16.912 -7.098 16.231 1.00 75.69 81 ASP A C 1
ATOM 623 O O . ASP A 1 81 ? -16.778 -8.182 16.814 1.00 75.69 81 ASP A O 1
ATOM 627 N N . GLY A 1 82 ? -15.855 -6.338 15.913 1.00 74.81 82 GLY A N 1
ATOM 628 C CA . GLY A 1 82 ? -14.461 -6.698 16.161 1.00 74.81 82 GLY A CA 1
ATOM 629 C C . GLY A 1 82 ? -13.946 -7.816 15.252 1.00 74.81 82 GLY A C 1
ATOM 630 O O . GLY A 1 82 ? -12.922 -8.430 15.560 1.00 74.81 82 GLY A O 1
ATOM 631 N N . GLN A 1 83 ? -14.648 -8.119 14.157 1.00 80.69 83 GLN A N 1
ATOM 632 C CA . GLN A 1 83 ? -14.214 -9.114 13.184 1.00 80.69 83 GLN A CA 1
ATOM 633 C C . GLN A 1 83 ? -13.238 -8.495 12.181 1.00 80.69 83 GLN A C 1
ATOM 635 O O . GLN A 1 83 ? -13.402 -7.338 11.794 1.00 80.69 83 GLN A O 1
ATOM 640 N N . PRO A 1 84 ? -12.218 -9.244 11.732 1.00 81.88 84 PRO A N 1
ATOM 641 C CA . PRO A 1 84 ? -11.283 -8.748 10.733 1.00 81.88 84 PRO A CA 1
ATOM 642 C C . PRO A 1 84 ? -11.990 -8.509 9.394 1.00 81.88 84 PRO A C 1
ATOM 644 O O . PRO A 1 84 ? -12.668 -9.391 8.866 1.00 81.88 84 PRO A O 1
ATOM 647 N N . VAL A 1 85 ? -11.781 -7.326 8.820 1.00 84.25 85 VAL A N 1
ATOM 648 C CA . VAL A 1 85 ? -12.309 -6.945 7.508 1.00 84.25 85 VAL A CA 1
ATOM 649 C C . VAL A 1 85 ? -11.311 -7.333 6.425 1.00 84.25 85 VAL A C 1
ATOM 651 O O . VAL A 1 85 ? -10.164 -6.880 6.412 1.00 84.25 85 VAL A O 1
ATOM 654 N N . GLU A 1 86 ? -11.759 -8.142 5.467 1.00 83.56 86 GLU A N 1
ATOM 655 C CA . GLU A 1 86 ? -10.979 -8.424 4.266 1.00 83.56 86 GLU A CA 1
ATOM 656 C C . GLU A 1 86 ? -11.038 -7.227 3.307 1.00 83.56 86 GLU A C 1
ATOM 658 O O . GLU A 1 86 ? -12.096 -6.868 2.790 1.00 83.56 86 GLU A O 1
ATOM 663 N N . VAL A 1 87 ? -9.884 -6.613 3.042 1.00 84.94 87 VAL A N 1
ATOM 664 C CA . VAL A 1 87 ? -9.783 -5.480 2.115 1.00 84.94 87 VAL A CA 1
ATOM 665 C C . VAL A 1 87 ? -9.535 -5.986 0.702 1.00 84.94 87 VAL A C 1
ATOM 667 O O . VAL A 1 87 ? -8.448 -6.458 0.366 1.00 84.94 87 VAL A O 1
ATOM 670 N N . GLN A 1 88 ? -10.542 -5.840 -0.154 1.00 84.06 88 GLN A N 1
ATOM 671 C CA . GLN A 1 88 ? -10.418 -6.157 -1.575 1.00 84.06 88 GLN A CA 1
ATOM 672 C C . GLN A 1 88 ? -9.796 -4.991 -2.363 1.00 84.06 88 GLN A C 1
ATOM 674 O O . GLN A 1 88 ? -9.958 -3.832 -1.977 1.00 84.06 88 GLN A O 1
ATOM 679 N N . PRO A 1 89 ? -9.177 -5.236 -3.535 1.00 79.00 89 PRO A N 1
ATOM 680 C CA . PRO A 1 89 ? -8.607 -4.170 -4.367 1.00 79.00 89 PRO A CA 1
ATOM 681 C C . PRO A 1 89 ? -9.596 -3.053 -4.736 1.00 79.00 89 PRO A C 1
ATOM 683 O O . PRO A 1 89 ? -9.214 -1.891 -4.838 1.00 79.00 89 PRO A O 1
ATOM 686 N N . ALA A 1 90 ? -10.882 -3.383 -4.902 1.00 83.62 90 ALA A N 1
ATOM 687 C CA . ALA A 1 90 ? -11.926 -2.390 -5.155 1.00 83.62 90 ALA A CA 1
ATOM 688 C C . ALA A 1 90 ? -12.157 -1.453 -3.954 1.00 83.62 90 ALA A C 1
ATOM 690 O O . ALA A 1 90 ? -12.476 -0.284 -4.151 1.00 83.62 90 ALA A O 1
ATOM 691 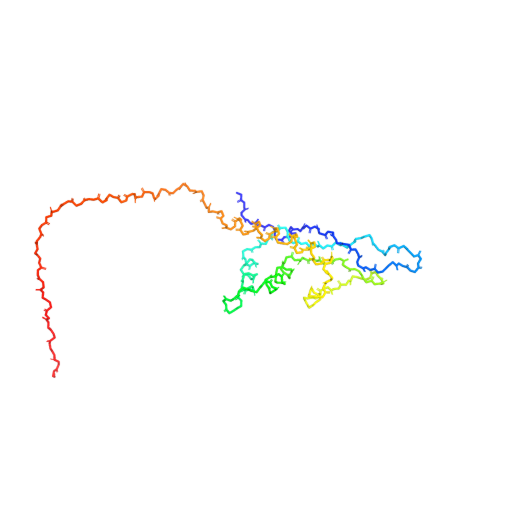N N . MET A 1 91 ? -11.956 -1.945 -2.728 1.00 85.06 91 MET A N 1
ATOM 692 C CA . MET A 1 91 ? -12.107 -1.166 -1.496 1.00 85.06 91 MET A CA 1
ATOM 693 C C . MET A 1 91 ? -10.950 -0.189 -1.287 1.00 85.06 91 MET A C 1
ATOM 695 O O . MET A 1 91 ? -11.163 0.863 -0.700 1.00 85.06 91 MET A O 1
ATOM 699 N N . ILE A 1 92 ? -9.757 -0.477 -1.825 1.00 85.38 92 ILE A N 1
ATOM 700 C CA . ILE A 1 92 ? -8.595 0.429 -1.745 1.00 85.38 92 ILE A CA 1
ATOM 701 C C . ILE A 1 92 ? -8.928 1.803 -2.349 1.00 85.38 92 ILE A C 1
ATOM 703 O O . ILE A 1 92 ? -8.531 2.829 -1.810 1.00 85.38 92 ILE A O 1
ATOM 707 N N . ARG A 1 93 ? -9.725 1.837 -3.427 1.00 85.25 93 ARG A N 1
ATOM 708 C CA . ARG A 1 93 ? -10.193 3.082 -4.068 1.00 85.25 93 ARG A CA 1
ATOM 709 C C . ARG A 1 93 ? -11.173 3.889 -3.218 1.00 85.25 93 ARG A C 1
ATOM 711 O O . ARG A 1 93 ? -11.400 5.056 -3.508 1.00 85.25 93 ARG A O 1
ATOM 718 N N . LEU A 1 94 ? -11.800 3.243 -2.240 1.00 87.06 94 LEU A N 1
ATOM 719 C CA . LEU A 1 94 ? -12.827 3.821 -1.378 1.00 87.06 94 LEU A CA 1
ATOM 720 C C . LEU A 1 94 ? -12.282 4.176 0.008 1.00 87.06 94 LEU A C 1
ATOM 722 O O . LEU A 1 94 ? -13.057 4.593 0.865 1.00 87.06 94 LEU A O 1
ATOM 726 N N . LEU A 1 95 ? -10.979 3.988 0.243 1.00 85.56 95 LEU A N 1
ATOM 727 C CA . LEU A 1 95 ? -10.353 4.379 1.498 1.00 85.56 95 LEU A CA 1
ATOM 728 C C . LEU A 1 95 ? -10.476 5.888 1.691 1.00 85.56 95 LEU A C 1
ATOM 730 O O . LEU A 1 95 ? -10.241 6.672 0.769 1.00 85.56 95 LEU A O 1
ATOM 734 N N . ASP A 1 96 ? -10.820 6.281 2.913 1.00 86.19 96 ASP A N 1
ATOM 735 C CA . ASP A 1 96 ? -10.808 7.682 3.305 1.00 86.19 96 ASP A CA 1
ATOM 736 C C . ASP A 1 96 ? -9.380 8.249 3.161 1.00 86.19 96 ASP A C 1
ATOM 738 O O . ASP A 1 96 ? -8.419 7.548 3.503 1.00 86.19 96 ASP A O 1
ATOM 742 N N . PRO A 1 97 ? -9.205 9.498 2.688 1.00 85.75 97 PRO A N 1
ATOM 743 C CA . PRO A 1 97 ? -7.889 10.122 2.567 1.00 85.75 97 PRO A CA 1
ATOM 744 C C . PRO A 1 97 ? -7.052 10.057 3.850 1.00 85.75 97 PRO A C 1
ATOM 746 O O . PRO A 1 97 ? -5.850 9.819 3.776 1.00 85.75 97 PRO A O 1
ATOM 749 N N . SER A 1 98 ? -7.677 10.176 5.026 1.00 84.25 98 SER A N 1
ATOM 750 C CA . SER A 1 98 ? -6.986 10.091 6.323 1.00 84.25 98 SER A CA 1
ATOM 751 C C . SER A 1 98 ? -6.330 8.730 6.588 1.00 84.25 98 SER A C 1
ATOM 753 O O . SER A 1 98 ? -5.347 8.653 7.325 1.00 84.25 98 SER A O 1
ATOM 755 N N . VAL A 1 99 ? -6.840 7.666 5.964 1.00 86.94 99 VAL A N 1
ATOM 756 C CA . VAL A 1 99 ? -6.284 6.309 6.025 1.00 86.94 99 VAL A CA 1
ATOM 757 C C . VAL A 1 99 ? -5.366 6.052 4.829 1.00 86.94 99 VAL A C 1
ATOM 759 O O . VAL A 1 99 ? -4.306 5.451 4.984 1.00 86.94 99 VAL A O 1
ATOM 762 N N . ALA A 1 100 ? -5.745 6.516 3.636 1.00 88.00 100 ALA A N 1
ATOM 763 C CA . ALA A 1 100 ? -5.005 6.279 2.400 1.00 88.00 100 ALA A CA 1
ATOM 764 C C . ALA A 1 100 ? -3.658 7.021 2.351 1.00 88.00 100 ALA A C 1
ATOM 766 O O . ALA A 1 100 ? -2.663 6.443 1.908 1.00 88.00 100 ALA A O 1
ATOM 767 N N . GLU A 1 101 ? -3.601 8.273 2.818 1.00 89.75 101 GLU A N 1
ATOM 768 C CA . GLU A 1 101 ? -2.401 9.114 2.732 1.00 89.75 101 GLU A CA 1
ATOM 769 C C . GLU A 1 101 ? -1.198 8.542 3.505 1.00 89.75 101 GLU A C 1
ATOM 771 O O . GLU A 1 101 ? -0.134 8.408 2.892 1.00 89.75 101 GLU A O 1
ATOM 776 N N . PRO A 1 102 ? -1.308 8.132 4.789 1.00 89.50 102 PRO A N 1
ATOM 777 C CA . PRO A 1 102 ? -0.175 7.551 5.516 1.00 89.50 102 PRO A CA 1
ATOM 778 C C . PRO A 1 102 ? 0.380 6.288 4.846 1.00 89.50 102 PRO A C 1
ATOM 780 O O . PRO A 1 102 ? 1.595 6.095 4.778 1.00 89.50 102 PRO A O 1
ATOM 783 N N . ILE A 1 103 ? -0.508 5.449 4.300 1.00 90.75 103 ILE A N 1
ATOM 784 C CA . ILE A 1 103 ? -0.130 4.233 3.571 1.00 90.75 103 ILE A CA 1
ATOM 785 C C . ILE A 1 103 ? 0.624 4.604 2.296 1.00 90.75 103 ILE A C 1
ATOM 787 O O . ILE A 1 103 ? 1.680 4.036 2.012 1.00 90.75 103 ILE A O 1
ATOM 791 N N . GLN A 1 104 ? 0.085 5.549 1.523 1.00 91.62 104 GLN A N 1
ATOM 792 C CA . GLN A 1 104 ? 0.684 5.972 0.266 1.00 91.62 104 GLN A CA 1
ATOM 793 C C . GLN A 1 104 ? 2.070 6.577 0.493 1.00 91.62 104 GLN A C 1
ATOM 795 O O . GLN A 1 104 ? 3.009 6.178 -0.189 1.00 91.62 104 GLN A O 1
ATOM 800 N N . VAL A 1 105 ? 2.223 7.466 1.479 1.00 92.75 105 VAL A N 1
ATOM 801 C CA . VAL A 1 105 ? 3.521 8.062 1.832 1.00 92.75 105 VAL A CA 1
ATOM 802 C C . VAL A 1 105 ? 4.538 6.974 2.178 1.00 92.75 105 VAL A C 1
ATOM 804 O O . VAL A 1 105 ? 5.630 6.949 1.606 1.00 92.75 105 VAL A O 1
ATOM 807 N N . ALA A 1 106 ? 4.169 6.028 3.046 1.00 91.69 106 ALA A N 1
ATOM 808 C CA . ALA A 1 106 ? 5.061 4.945 3.448 1.00 91.69 106 ALA A CA 1
ATOM 809 C C . ALA A 1 106 ? 5.463 4.046 2.263 1.00 91.69 106 ALA A C 1
ATOM 811 O O . ALA A 1 106 ? 6.623 3.646 2.142 1.00 91.69 106 ALA A O 1
ATOM 812 N N . LEU A 1 107 ? 4.533 3.742 1.353 1.00 91.19 107 LEU A N 1
ATOM 813 C CA . LEU A 1 107 ? 4.810 2.942 0.158 1.00 91.19 107 LEU A CA 1
ATOM 814 C C . LEU A 1 107 ? 5.643 3.692 -0.887 1.00 91.19 107 LEU A C 1
ATOM 816 O O . LEU A 1 107 ? 6.543 3.095 -1.488 1.00 91.19 107 LEU A O 1
ATOM 820 N N . ASP A 1 108 ? 5.383 4.983 -1.089 1.00 91.62 108 ASP A N 1
ATOM 821 C CA . ASP A 1 108 ? 6.129 5.833 -2.015 1.00 91.62 108 ASP A CA 1
ATOM 822 C C . ASP A 1 108 ? 7.596 5.944 -1.587 1.00 91.62 108 ASP A C 1
ATOM 824 O O . ASP A 1 108 ? 8.495 5.829 -2.426 1.00 91.62 108 ASP A O 1
ATOM 828 N N . GLU A 1 109 ? 7.877 6.060 -0.287 1.00 92.06 109 GLU A N 1
ATOM 829 C CA . GLU A 1 109 ? 9.247 6.018 0.237 1.00 92.06 109 GLU A CA 1
ATOM 830 C C . GLU A 1 109 ? 9.973 4.725 -0.160 1.00 92.06 109 GLU A C 1
ATOM 832 O O . GLU A 1 109 ? 11.101 4.767 -0.671 1.00 92.06 109 GLU A O 1
ATOM 837 N N . ARG A 1 110 ? 9.315 3.566 -0.014 1.00 88.75 110 ARG A N 1
ATOM 838 C CA . ARG A 1 110 ? 9.902 2.266 -0.390 1.00 88.75 110 ARG A CA 1
ATOM 839 C C . ARG A 1 110 ? 10.063 2.118 -1.891 1.00 88.75 110 ARG A C 1
ATOM 841 O O . ARG A 1 110 ? 11.068 1.560 -2.347 1.00 88.75 110 ARG A O 1
ATOM 848 N N . PHE A 1 111 ? 9.127 2.649 -2.667 1.00 88.06 111 PHE A N 1
ATOM 849 C CA . PHE A 1 111 ? 9.234 2.698 -4.117 1.00 88.06 111 PHE A CA 1
ATOM 850 C C . PHE A 1 111 ? 10.434 3.543 -4.566 1.00 88.06 111 PHE A C 1
ATOM 852 O O . PHE A 1 111 ? 11.253 3.081 -5.368 1.00 88.06 111 PHE A O 1
ATOM 859 N N . GLN A 1 112 ? 10.610 4.737 -3.995 1.00 88.12 112 GLN A N 1
ATOM 860 C CA . GLN A 1 112 ? 11.743 5.615 -4.292 1.00 88.12 112 GLN A CA 1
ATOM 861 C C . GLN A 1 112 ? 13.079 4.998 -3.864 1.00 88.12 112 GLN A C 1
ATOM 863 O O . GLN A 1 112 ? 14.053 5.044 -4.621 1.00 88.12 112 GLN A O 1
ATOM 868 N N . GLU A 1 113 ? 13.149 4.375 -2.685 1.00 86.69 113 GLU A N 1
ATOM 869 C CA . GLU A 1 113 ? 14.335 3.630 -2.251 1.00 86.69 113 GLU A CA 1
ATOM 870 C C . GLU A 1 113 ? 14.702 2.507 -3.227 1.00 86.69 113 GLU A C 1
ATOM 872 O O . GLU A 1 113 ? 15.870 2.353 -3.601 1.00 86.69 113 GLU A O 1
ATOM 877 N N . ALA A 1 114 ? 13.716 1.718 -3.653 1.00 85.06 114 ALA A N 1
ATOM 878 C CA . ALA A 1 114 ? 13.927 0.611 -4.575 1.00 85.06 114 ALA A CA 1
ATOM 879 C C . ALA A 1 114 ? 14.383 1.107 -5.961 1.00 85.06 114 ALA A C 1
ATOM 881 O O . ALA A 1 114 ? 15.307 0.538 -6.551 1.00 85.06 114 ALA A O 1
ATOM 882 N N . MET A 1 115 ? 13.821 2.219 -6.445 1.00 83.38 115 MET A N 1
ATOM 883 C CA . MET A 1 115 ? 14.244 2.870 -7.689 1.00 83.38 115 MET A CA 1
ATOM 884 C C . MET A 1 115 ? 15.672 3.427 -7.605 1.00 83.38 115 MET A C 1
ATOM 886 O O . MET A 1 115 ? 16.458 3.214 -8.531 1.00 83.38 115 MET A O 1
ATOM 890 N N . LYS A 1 116 ? 16.060 4.057 -6.488 1.00 81.88 116 LYS A N 1
ATOM 891 C CA . LYS A 1 116 ? 17.444 4.512 -6.249 1.00 81.88 116 LYS A CA 1
ATOM 892 C C . LYS A 1 116 ? 18.430 3.343 -6.221 1.00 81.88 116 LYS A C 1
ATOM 894 O O . LYS A 1 116 ? 19.492 3.420 -6.831 1.00 81.88 116 LYS A O 1
ATOM 899 N N . ARG A 1 117 ? 18.073 2.227 -5.574 1.00 73.06 117 ARG A N 1
ATOM 900 C CA . ARG A 1 117 ? 18.913 1.015 -5.545 1.00 73.06 117 ARG A CA 1
ATOM 901 C C . ARG A 1 117 ? 19.084 0.386 -6.926 1.00 73.06 117 ARG A C 1
ATOM 903 O O . ARG A 1 117 ? 20.177 -0.072 -7.235 1.00 73.06 117 ARG A O 1
ATOM 910 N N . LYS A 1 118 ? 18.049 0.407 -7.773 1.00 67.69 118 LYS A N 1
ATOM 911 C CA . LYS A 1 118 ? 18.149 -0.008 -9.184 1.00 67.69 118 LYS A CA 1
ATOM 912 C C . LYS A 1 118 ? 19.106 0.882 -9.987 1.00 67.69 118 LYS A C 1
ATOM 914 O O . LYS A 1 118 ? 19.728 0.397 -10.926 1.00 67.69 118 LYS A O 1
ATOM 919 N N . GLN A 1 119 ? 19.202 2.168 -9.646 1.00 58.53 119 GLN A N 1
ATOM 920 C CA . GLN A 1 119 ? 20.074 3.124 -10.331 1.00 58.53 119 GLN A CA 1
ATOM 921 C C . GLN A 1 119 ? 21.542 3.045 -9.905 1.00 58.53 119 GLN A C 1
ATOM 923 O O . GLN A 1 119 ? 22.370 3.580 -10.634 1.00 58.53 119 GLN A O 1
ATOM 928 N N . LEU A 1 120 ? 21.882 2.400 -8.780 1.00 43.75 120 LEU A N 1
ATOM 929 C CA . LEU A 1 120 ? 23.277 2.200 -8.379 1.00 43.75 120 LEU A CA 1
ATOM 930 C C . LEU A 1 120 ? 23.948 1.233 -9.363 1.00 43.75 120 LEU A C 1
ATOM 932 O O . LEU A 1 120 ? 23.681 0.028 -9.317 1.00 43.75 120 LEU A O 1
ATOM 936 N N . PRO A 1 121 ? 24.818 1.725 -10.260 1.00 48.75 121 PRO A N 1
ATOM 937 C CA . PRO A 1 121 ? 25.590 0.859 -11.115 1.00 48.75 121 PRO A CA 1
ATOM 938 C C . PRO A 1 121 ? 26.742 0.307 -10.276 1.00 48.75 121 PRO A C 1
ATOM 940 O O . PRO A 1 121 ? 27.160 0.892 -9.273 1.00 48.75 121 PRO A O 1
ATOM 943 N N . ASN A 1 122 ? 27.311 -0.802 -10.723 1.00 45.69 122 ASN A N 1
ATOM 944 C CA . ASN A 1 122 ? 28.678 -1.167 -10.378 1.00 45.69 122 ASN A CA 1
ATOM 945 C C . ASN A 1 122 ? 29.576 0.079 -10.300 1.00 45.69 122 ASN A C 1
ATOM 947 O O . ASN A 1 122 ? 29.460 0.976 -11.139 1.00 45.69 122 ASN A O 1
ATOM 951 N N . GLY A 1 123 ? 30.467 0.118 -9.306 1.00 39.53 123 GLY A N 1
ATOM 952 C CA . GLY A 1 123 ? 31.454 1.179 -9.172 1.00 39.53 123 GLY A CA 1
ATOM 953 C C . GLY A 1 123 ? 32.084 1.523 -10.520 1.00 39.53 123 GLY A C 1
ATOM 954 O O . GLY A 1 123 ? 32.433 0.643 -11.308 1.00 39.53 123 GLY A O 1
ATOM 955 N N . SER A 1 124 ? 32.237 2.814 -10.778 1.00 42.91 124 SER A N 1
ATOM 956 C CA . SER A 1 124 ? 32.976 3.381 -11.902 1.00 42.91 124 SER A CA 1
ATOM 957 C C . SER A 1 124 ? 34.487 3.139 -11.737 1.00 42.91 124 SER A C 1
ATOM 959 O O . SER A 1 124 ? 35.303 4.051 -11.729 1.00 42.91 124 SER A O 1
ATOM 961 N N . GLY A 1 125 ? 34.869 1.867 -11.622 1.00 44.88 125 GLY A N 1
ATOM 962 C CA . GLY A 1 125 ? 36.175 1.320 -11.952 1.00 44.88 125 GLY A CA 1
ATOM 963 C C . GLY A 1 125 ? 36.072 0.649 -13.318 1.00 44.88 125 GLY A C 1
ATOM 964 O O . GLY A 1 125 ? 36.054 -0.570 -13.424 1.00 44.88 125 GLY A O 1
ATOM 965 N N . GLY A 1 126 ? 35.949 1.453 -14.369 1.00 37.53 126 GLY A N 1
ATOM 966 C CA . GLY A 1 126 ? 35.859 0.983 -15.746 1.00 37.53 126 GLY A CA 1
ATOM 967 C C . GLY A 1 126 ? 36.260 2.106 -16.683 1.00 37.53 126 GLY A C 1
ATOM 968 O O . GLY A 1 126 ? 35.434 2.915 -17.090 1.00 37.53 126 GLY A O 1
ATOM 969 N N . ARG A 1 127 ? 37.562 2.201 -16.957 1.00 47.75 127 ARG A N 1
ATOM 970 C CA . ARG A 1 127 ? 38.159 3.174 -17.875 1.00 47.75 127 ARG A CA 1
ATOM 971 C C . ARG A 1 127 ? 37.464 3.105 -19.236 1.00 47.75 127 ARG A C 1
ATOM 973 O O . ARG A 1 127 ? 37.596 2.119 -19.949 1.00 47.75 127 ARG A O 1
ATOM 980 N N . SER A 1 128 ? 36.793 4.176 -19.627 1.00 46.06 128 SER A N 1
ATOM 981 C CA . SER A 1 128 ? 36.536 4.498 -21.034 1.00 46.06 128 SER A CA 1
ATOM 982 C C . SER A 1 128 ? 36.534 6.013 -21.207 1.00 46.06 128 SER A C 1
ATOM 984 O O . SER A 1 128 ? 35.591 6.614 -21.697 1.00 46.06 128 SER A O 1
ATOM 986 N N . ALA A 1 129 ? 37.641 6.629 -20.790 1.00 42.25 129 ALA A N 1
ATOM 987 C CA . ALA A 1 129 ? 38.144 7.832 -21.432 1.00 42.25 129 ALA A CA 1
ATOM 988 C C . ALA A 1 129 ? 39.115 7.377 -22.531 1.00 42.25 129 ALA A C 1
ATOM 990 O O . ALA A 1 129 ? 40.331 7.429 -22.364 1.00 42.25 129 ALA A O 1
ATOM 991 N N . GLN A 1 130 ? 38.586 6.852 -23.639 1.00 40.03 130 GLN A N 1
ATOM 992 C CA . GLN A 1 130 ? 39.302 6.967 -24.905 1.00 40.03 130 GLN A CA 1
ATOM 993 C C . GLN A 1 130 ? 38.898 8.316 -25.480 1.00 40.03 130 GLN A C 1
ATOM 995 O O . GLN A 1 130 ? 37.927 8.456 -26.216 1.00 40.03 130 GLN A O 1
ATOM 1000 N N . SER A 1 131 ? 39.629 9.328 -25.025 1.00 39.28 131 SER A N 1
ATOM 1001 C CA . SER A 1 131 ? 39.679 10.632 -25.653 1.00 39.28 131 SER A CA 1
ATOM 1002 C C . SER A 1 131 ? 39.996 10.436 -27.130 1.00 39.28 131 SER A C 1
ATOM 1004 O O . SER A 1 131 ? 41.029 9.864 -27.476 1.00 39.28 131 SER A O 1
ATOM 1006 N N . SER A 1 132 ? 39.111 10.920 -27.992 1.00 43.62 132 SER A N 1
ATOM 1007 C CA . SER A 1 132 ? 39.432 11.216 -29.380 1.00 43.62 132 SER A CA 1
ATOM 1008 C C . SER A 1 132 ? 40.693 12.085 -29.436 1.00 43.62 132 SER A C 1
ATOM 1010 O O . SER A 1 132 ? 40.701 13.153 -28.823 1.00 43.62 132 SER A O 1
ATOM 1012 N N . PRO A 1 133 ? 41.723 11.731 -30.215 1.00 40.03 133 PRO A N 1
ATOM 1013 C CA . PRO A 1 133 ? 42.605 12.719 -30.791 1.00 40.03 133 PRO A CA 1
ATOM 1014 C C . PRO A 1 133 ? 42.084 13.017 -32.197 1.00 40.03 133 PRO A C 1
ATOM 1016 O O . PRO A 1 133 ? 42.264 12.241 -33.134 1.00 40.03 133 PRO A O 1
ATOM 1019 N N . ALA A 1 134 ? 41.414 14.156 -32.348 1.00 45.91 134 ALA A N 1
ATOM 1020 C CA . ALA A 1 134 ? 41.395 14.816 -33.641 1.00 45.91 134 ALA A CA 1
ATOM 1021 C C . ALA A 1 134 ? 42.827 15.293 -33.929 1.00 45.91 134 ALA A C 1
ATOM 1023 O O . ALA A 1 134 ? 43.408 15.954 -33.070 1.00 45.91 134 ALA A O 1
ATOM 1024 N N . THR A 1 135 ? 43.396 14.934 -35.086 1.00 38.53 135 THR A N 1
ATOM 1025 C CA . THR A 1 135 ? 44.055 15.829 -36.068 1.00 38.53 135 THR A CA 1
ATOM 1026 C C . THR A 1 135 ? 44.744 14.981 -37.158 1.00 38.53 135 THR A C 1
ATOM 1028 O O . THR A 1 135 ? 45.526 14.081 -36.868 1.00 38.53 135 THR A O 1
ATOM 1031 N N . ILE A 1 136 ? 44.397 15.265 -38.417 1.00 47.12 136 ILE A N 1
ATOM 1032 C CA . ILE A 1 136 ? 44.928 14.712 -39.683 1.00 47.12 136 ILE A CA 1
ATOM 1033 C C . ILE A 1 136 ? 46.342 15.304 -39.937 1.00 47.12 136 ILE A C 1
ATOM 1035 O O . ILE A 1 136 ? 46.606 16.392 -39.427 1.00 47.12 136 ILE A O 1
ATOM 1039 N N . PRO A 1 137 ? 47.247 14.680 -40.725 1.00 47.50 137 PRO A N 1
ATOM 1040 C CA . PRO A 1 137 ? 47.282 15.016 -42.157 1.00 47.50 137 PRO A CA 1
ATOM 1041 C C . PRO A 1 137 ? 47.629 13.846 -43.112 1.00 47.50 137 PRO A C 1
ATOM 1043 O O . PRO A 1 137 ? 48.307 12.887 -42.763 1.00 47.50 137 PRO A O 1
ATOM 1046 N N . GLU A 1 138 ? 47.123 13.992 -44.341 1.00 45.28 138 GLU A N 1
ATOM 1047 C CA . GLU A 1 138 ? 47.712 13.588 -45.630 1.00 45.28 138 GLU A CA 1
ATOM 1048 C C . GLU A 1 138 ? 48.432 12.234 -45.757 1.00 45.28 138 GLU A C 1
ATOM 1050 O O . GLU A 1 138 ? 49.600 12.105 -45.409 1.00 45.28 138 GLU A O 1
ATOM 1055 N N . ASN A 1 139 ? 47.837 11.299 -4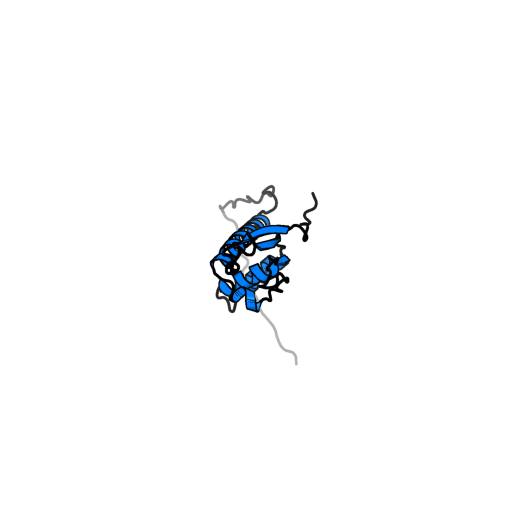6.513 1.00 38.59 139 ASN A N 1
ATOM 1056 C CA . ASN A 1 139 ? 48.431 10.939 -47.807 1.00 38.59 139 ASN A CA 1
ATOM 1057 C C . ASN A 1 139 ? 47.529 10.053 -48.682 1.00 38.59 139 ASN A C 1
ATOM 1059 O O . ASN A 1 139 ? 46.992 9.038 -48.249 1.00 38.59 139 ASN A O 1
ATOM 1063 N N . ARG A 1 140 ? 47.546 10.386 -49.974 1.00 45.47 140 ARG A N 1
ATOM 1064 C CA . ARG A 1 140 ? 47.468 9.457 -51.110 1.00 45.47 140 ARG A CA 1
ATOM 1065 C C . ARG A 1 140 ? 46.105 8.866 -51.498 1.00 45.47 140 ARG A C 1
ATOM 1067 O O . ARG A 1 140 ? 45.787 7.703 -51.292 1.00 45.47 140 ARG A O 1
ATOM 1074 N N . ALA A 1 141 ? 45.369 9.705 -52.218 1.00 40.44 141 ALA A N 1
ATOM 1075 C CA . ALA A 1 141 ? 45.002 9.498 -53.621 1.00 40.44 141 ALA A CA 1
ATOM 1076 C C . ALA A 1 141 ? 44.747 8.061 -54.137 1.00 40.44 141 ALA A C 1
ATOM 1078 O O . ALA A 1 141 ? 45.640 7.221 -54.218 1.00 40.44 141 ALA A O 1
ATOM 1079 N N . SER A 1 142 ? 43.563 7.943 -54.745 1.00 47.00 142 SER A N 1
ATOM 1080 C CA . SER A 1 142 ? 43.249 7.115 -55.915 1.00 47.00 142 SER A CA 1
ATOM 1081 C C . SER A 1 142 ? 43.088 5.611 -55.707 1.00 47.00 142 SER A C 1
ATOM 1083 O O . SER A 1 142 ? 44.035 4.846 -55.849 1.00 47.00 142 SER A O 1
ATOM 1085 N N . ARG A 1 143 ? 41.824 5.168 -55.652 1.00 50.81 143 ARG A N 1
ATOM 1086 C CA . ARG A 1 143 ? 41.340 4.126 -56.577 1.00 50.81 143 ARG A CA 1
ATOM 1087 C C . ARG A 1 143 ? 39.844 4.273 -56.865 1.00 50.81 143 ARG A C 1
ATOM 1089 O O . ARG A 1 143 ? 38.958 3.876 -56.122 1.00 50.81 143 ARG A O 1
ATOM 1096 N N . ARG A 1 144 ? 39.644 4.914 -58.009 1.00 49.16 144 ARG A N 1
ATOM 1097 C CA . ARG A 1 144 ? 38.457 5.086 -58.836 1.00 49.16 144 ARG A CA 1
ATOM 1098 C C . ARG A 1 144 ? 37.718 3.760 -59.087 1.00 49.16 144 ARG A C 1
ATOM 1100 O O . ARG A 1 144 ? 38.321 2.799 -59.548 1.00 49.16 144 ARG A O 1
ATOM 1107 N N . SER A 1 145 ? 36.414 3.786 -58.817 1.00 46.56 145 SER A N 1
ATOM 1108 C CA . SER A 1 145 ? 35.288 3.166 -59.534 1.00 46.56 145 SER A CA 1
ATOM 1109 C C . SER A 1 145 ? 35.570 2.069 -60.572 1.00 46.56 145 SER A C 1
ATOM 1111 O O . SER A 1 145 ? 36.230 2.344 -61.574 1.00 46.56 145 SER A O 1
ATOM 1113 N N . LYS A 1 146 ? 34.869 0.926 -60.443 1.00 49.34 146 LYS A N 1
ATOM 1114 C CA . LYS A 1 146 ? 33.872 0.428 -61.429 1.00 49.34 146 LYS A CA 1
ATOM 1115 C C . LYS A 1 146 ? 33.252 -0.933 -61.020 1.00 49.34 146 LYS A C 1
ATOM 1117 O O . LYS A 1 146 ? 33.889 -1.969 -61.140 1.00 49.34 146 LYS A O 1
ATOM 1122 N N . LYS A 1 147 ? 31.970 -0.918 -60.614 1.00 50.84 147 LYS A N 1
ATOM 1123 C CA . LYS A 1 147 ? 30.923 -1.835 -61.151 1.00 50.84 147 LYS A CA 1
ATOM 1124 C C . LYS A 1 147 ? 30.708 -1.465 -62.639 1.00 50.84 147 LYS A C 1
ATOM 1126 O O . LYS A 1 147 ? 31.041 -0.317 -62.954 1.00 50.84 147 LYS A O 1
ATOM 1131 N N . PRO A 1 148 ? 30.143 -2.286 -63.553 1.00 53.03 148 PRO A N 1
ATOM 1132 C CA . PRO A 1 148 ? 29.168 -3.388 -63.405 1.00 53.03 148 PRO A CA 1
ATOM 1133 C C . PRO A 1 148 ? 29.624 -4.664 -64.181 1.00 53.03 148 PRO A C 1
ATOM 1135 O O . PRO A 1 148 ? 30.743 -4.671 -64.674 1.00 53.03 148 PRO A O 1
ATOM 1138 N N . SER A 1 149 ? 28.921 -5.804 -64.230 1.00 49.22 149 SER A N 1
ATOM 1139 C CA . SER A 1 149 ? 27.798 -6.083 -65.149 1.00 49.22 149 SER A CA 1
ATOM 1140 C C . SER A 1 149 ? 27.221 -7.502 -64.944 1.00 49.22 149 SER A C 1
ATOM 1142 O O . SER A 1 149 ? 27.957 -8.471 -64.792 1.00 49.22 149 SER A O 1
ATOM 1144 N N . THR A 1 150 ? 25.891 -7.621 -64.990 1.00 54.81 150 THR A N 1
ATOM 1145 C CA . THR A 1 150 ? 25.145 -8.834 -65.385 1.00 54.81 150 THR A CA 1
ATOM 1146 C C . THR A 1 150 ? 25.192 -8.992 -66.917 1.00 54.81 150 THR A C 1
ATOM 1148 O O . THR A 1 150 ? 25.393 -7.985 -67.605 1.00 54.81 150 THR A O 1
ATOM 1151 N N . PRO A 1 151 ? 25.021 -10.209 -67.484 1.00 53.72 151 PRO A N 1
ATOM 1152 C CA . PRO A 1 151 ? 23.732 -10.490 -68.142 1.00 53.72 151 PRO A CA 1
ATOM 1153 C C . PRO A 1 151 ? 23.271 -11.971 -68.224 1.00 53.72 151 PRO A C 1
ATOM 1155 O O . PRO A 1 151 ? 24.065 -12.901 -68.229 1.00 53.72 151 PRO A O 1
ATOM 1158 N N . LYS A 1 152 ? 21.938 -12.086 -68.371 1.00 44.25 152 LYS A N 1
ATOM 1159 C CA . LYS A 1 152 ? 21.091 -13.035 -69.134 1.00 44.25 152 LYS A CA 1
ATOM 1160 C C . LYS A 1 152 ? 21.416 -14.537 -69.177 1.00 44.25 152 LYS A C 1
ATOM 1162 O O . LYS A 1 152 ? 22.319 -14.974 -69.878 1.00 44.25 152 LYS A O 1
ATOM 1167 N N . SER A 1 153 ? 20.479 -15.302 -68.614 1.00 48.91 153 SER A N 1
ATOM 1168 C CA . SER A 1 153 ? 20.126 -16.656 -69.047 1.00 48.91 153 SER A CA 1
ATOM 1169 C C . SER A 1 153 ? 19.323 -16.615 -70.355 1.00 48.91 153 SER A C 1
ATOM 1171 O O . SER A 1 153 ? 18.469 -15.744 -70.547 1.00 48.91 153 SER A O 1
ATOM 1173 N N . SER A 1 154 ? 19.602 -17.563 -71.241 1.00 54.91 154 SER A N 1
ATOM 1174 C CA . SER A 1 154 ? 18.728 -18.052 -72.314 1.00 54.91 154 SER A CA 1
ATOM 1175 C C . SER A 1 154 ? 18.625 -19.561 -72.163 1.00 54.91 154 SER A C 1
ATOM 1177 O O . SER A 1 154 ? 19.592 -20.137 -71.613 1.00 54.91 154 SER A O 1
#

pLDDT: mean 74.41, std 17.82, range [37.53, 92.75]